Protein AF-A0A7T0BVA8-F1 (afdb_monomer_lite)

Structure (mmCIF, N/CA/C/O backbone):
data_AF-A0A7T0BVA8-F1
#
_entry.id   AF-A0A7T0BVA8-F1
#
loop_
_atom_site.group_PDB
_atom_site.id
_atom_site.type_symbol
_atom_site.label_atom_id
_atom_site.label_alt_id
_atom_site.label_comp_id
_atom_site.label_asym_id
_atom_site.label_entity_id
_atom_site.label_seq_id
_atom_site.pdbx_PDB_ins_code
_atom_site.Cartn_x
_atom_site.Cartn_y
_atom_site.Cartn_z
_atom_site.occupancy
_atom_site.B_iso_or_equiv
_atom_site.auth_seq_id
_atom_site.auth_comp_id
_atom_site.auth_asym_id
_atom_site.auth_atom_id
_atom_site.pdbx_PDB_model_num
ATOM 1 N N . MET A 1 1 ? -10.006 0.596 2.857 1.00 95.38 1 MET A N 1
ATOM 2 C CA . MET A 1 1 ? -9.453 -0.585 3.548 1.00 95.38 1 MET A CA 1
ATOM 3 C C . MET A 1 1 ? -8.369 -1.209 2.684 1.00 95.38 1 MET A C 1
ATOM 5 O O . MET A 1 1 ? -8.601 -1.527 1.520 1.00 95.38 1 MET A O 1
ATOM 9 N N . ILE A 1 2 ? -7.192 -1.436 3.263 1.00 98.25 2 ILE A N 1
ATOM 10 C CA . ILE A 1 2 ? -6.073 -2.102 2.601 1.00 98.25 2 ILE A CA 1
ATOM 11 C C . ILE A 1 2 ? -6.345 -3.600 2.458 1.00 98.25 2 ILE A C 1
ATOM 13 O O . ILE A 1 2 ? -6.614 -4.301 3.437 1.00 98.25 2 ILE A O 1
ATOM 17 N N . THR A 1 3 ? -6.249 -4.098 1.224 1.00 98.00 3 THR A N 1
ATOM 18 C CA . THR A 1 3 ? -6.606 -5.484 0.870 1.00 98.00 3 THR A CA 1
ATOM 19 C C . THR A 1 3 ? -5.468 -6.277 0.224 1.00 98.00 3 THR A C 1
ATOM 21 O O . THR A 1 3 ? -5.439 -7.504 0.342 1.00 98.00 3 THR A O 1
ATOM 24 N N . HIS A 1 4 ? -4.532 -5.599 -0.447 1.00 98.62 4 HIS A N 1
ATOM 25 C CA . HIS A 1 4 ? -3.435 -6.216 -1.199 1.00 98.62 4 HIS A CA 1
ATOM 26 C C . HIS A 1 4 ? -2.133 -5.442 -0.987 1.00 98.62 4 HIS A C 1
ATOM 28 O O . HIS A 1 4 ? -2.153 -4.216 -0.860 1.00 98.62 4 HIS A O 1
ATOM 34 N N . VAL A 1 5 ? -0.996 -6.133 -1.059 1.00 98.56 5 VAL A N 1
ATOM 35 C CA . VAL A 1 5 ? 0.290 -5.487 -1.368 1.00 98.56 5 VAL A CA 1
ATOM 36 C C . VAL A 1 5 ? 0.360 -5.190 -2.859 1.00 98.56 5 VAL A C 1
ATOM 38 O O . VAL A 1 5 ? -0.188 -5.938 -3.669 1.00 98.56 5 VAL A O 1
ATOM 41 N N . ALA A 1 6 ? 1.044 -4.112 -3.233 1.00 98.56 6 ALA A N 1
ATOM 42 C CA . ALA A 1 6 ? 1.226 -3.745 -4.629 1.00 98.56 6 ALA A CA 1
ATOM 43 C C . ALA A 1 6 ? 2.608 -3.144 -4.902 1.00 98.56 6 ALA A C 1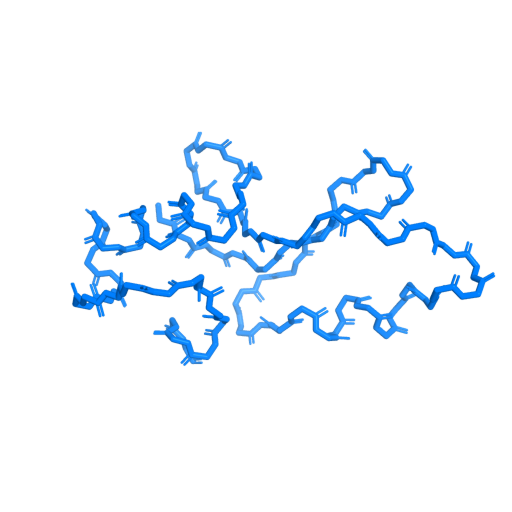
ATOM 45 O O . ALA A 1 6 ? 3.217 -2.501 -4.044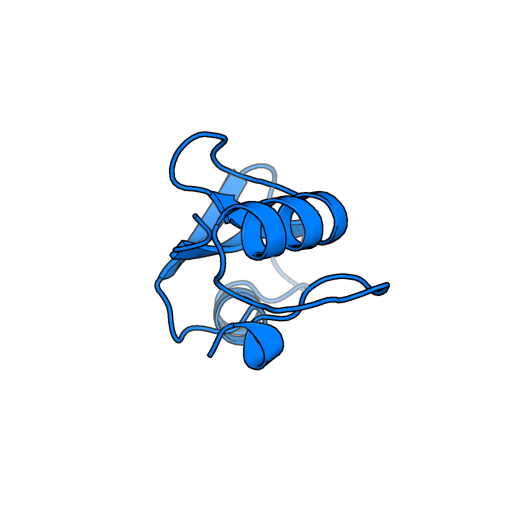 1.00 98.56 6 ALA A O 1
ATOM 46 N N . VAL A 1 7 ? 3.100 -3.341 -6.120 1.00 98.38 7 VAL A N 1
ATOM 47 C CA . VAL A 1 7 ? 4.342 -2.763 -6.635 1.00 98.38 7 VAL A CA 1
ATOM 48 C C . VAL A 1 7 ? 4.094 -2.301 -8.064 1.00 98.38 7 VAL A C 1
ATOM 50 O O . VAL A 1 7 ? 3.441 -3.004 -8.831 1.00 98.38 7 VAL A O 1
ATOM 53 N N . ILE A 1 8 ? 4.627 -1.138 -8.431 1.00 98.19 8 ILE A N 1
ATOM 54 C CA . ILE A 1 8 ? 4.678 -0.734 -9.836 1.00 98.19 8 ILE A CA 1
ATOM 55 C C . ILE A 1 8 ? 5.801 -1.510 -10.529 1.00 98.19 8 ILE A C 1
ATOM 57 O O . ILE A 1 8 ? 6.960 -1.362 -10.146 1.00 98.19 8 ILE A O 1
ATOM 61 N N . ILE A 1 9 ? 5.480 -2.317 -11.535 1.00 98.12 9 ILE A N 1
ATOM 62 C CA . ILE A 1 9 ? 6.437 -3.070 -12.354 1.00 98.12 9 ILE A CA 1
ATOM 63 C C . ILE A 1 9 ? 6.239 -2.647 -13.806 1.00 98.12 9 ILE A C 1
ATOM 65 O O . ILE A 1 9 ? 5.128 -2.721 -14.313 1.00 98.12 9 ILE A O 1
ATOM 69 N N . ASP A 1 10 ? 7.294 -2.153 -14.455 1.00 97.19 10 ASP A N 1
ATOM 70 C CA . ASP A 1 10 ? 7.259 -1.718 -15.863 1.00 97.19 10 ASP A CA 1
ATOM 71 C C . ASP A 1 10 ? 6.142 -0.701 -16.188 1.00 97.19 10 ASP A C 1
ATOM 73 O O . ASP A 1 10 ? 5.645 -0.618 -17.306 1.00 97.19 10 ASP A O 1
ATOM 77 N N . GLY A 1 11 ? 5.768 0.117 -15.197 1.00 96.81 11 GLY A N 1
ATOM 78 C CA . GLY A 1 11 ? 4.707 1.123 -15.316 1.00 96.81 11 GLY A CA 1
ATOM 79 C C . GLY A 1 11 ? 3.302 0.614 -14.978 1.00 96.81 11 GLY A C 1
ATOM 80 O O . GLY A 1 11 ? 2.379 1.423 -14.907 1.00 96.81 11 GLY A O 1
ATOM 81 N N . GLU A 1 12 ? 3.139 -0.678 -14.696 1.00 97.62 12 GLU A N 1
ATOM 82 C CA . GLU A 1 12 ? 1.860 -1.295 -14.342 1.00 97.62 12 GLU A CA 1
ATOM 83 C C . GLU A 1 12 ? 1.766 -1.618 -12.848 1.00 97.62 12 GLU A C 1
ATOM 85 O O . GLU A 1 12 ? 2.760 -1.909 -12.183 1.00 97.62 12 GLU A O 1
ATOM 90 N N . VAL A 1 13 ? 0.549 -1.584 -12.299 1.00 98.25 13 VAL A N 1
ATOM 91 C CA . VAL A 1 13 ? 0.291 -1.987 -10.912 1.00 98.25 13 VAL A CA 1
ATOM 92 C C . VAL A 1 13 ? 0.188 -3.508 -10.847 1.00 98.25 13 VAL A C 1
ATOM 94 O O . VAL A 1 13 ? -0.787 -4.090 -11.314 1.00 98.25 13 VAL A O 1
ATOM 97 N N . VAL A 1 14 ? 1.151 -4.149 -10.190 1.00 98.38 14 VAL A N 1
ATOM 98 C CA . VAL A 1 14 ? 1.098 -5.577 -9.864 1.00 98.38 14 VAL A CA 1
ATOM 99 C C . VAL A 1 14 ? 0.753 -5.729 -8.389 1.00 98.38 14 VAL A C 1
ATOM 101 O O . VAL A 1 14 ? 1.407 -5.127 -7.537 1.00 98.38 14 VAL A O 1
ATOM 104 N N . SER A 1 15 ? -0.258 -6.535 -8.065 1.00 98.31 15 SER A N 1
ATOM 105 C CA . SER A 1 15 ? -0.732 -6.715 -6.690 1.00 98.31 15 SER A CA 1
ATOM 106 C C . SER A 1 15 ? -0.969 -8.179 -6.318 1.00 98.31 15 SER A C 1
ATOM 108 O O . SER A 1 15 ? -1.159 -9.042 -7.175 1.00 98.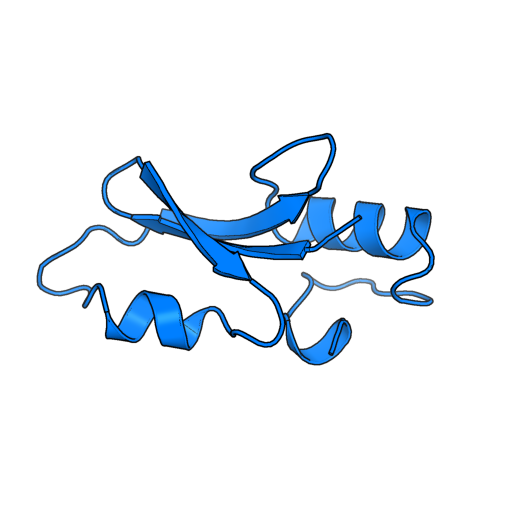31 15 SER A O 1
ATOM 110 N N . MET A 1 16 ? -0.931 -8.467 -5.016 1.00 98.38 16 MET A N 1
ATOM 111 C CA . MET A 1 16 ? -1.266 -9.774 -4.445 1.00 98.38 16 MET A CA 1
ATOM 112 C C . MET A 1 16 ? -2.092 -9.592 -3.162 1.00 98.38 16 MET A C 1
ATOM 114 O O . MET A 1 16 ? -1.762 -8.717 -2.355 1.00 98.38 16 MET A O 1
ATOM 118 N N . PRO A 1 17 ? -3.170 -10.377 -2.967 1.00 97.94 17 PRO A N 1
ATOM 119 C CA . PRO A 1 17 ? -4.055 -10.223 -1.816 1.00 97.94 17 PRO A CA 1
ATOM 120 C C . PRO A 1 17 ? -3.347 -10.591 -0.518 1.00 97.94 17 PRO A C 1
ATOM 122 O O . PRO A 1 17 ? -2.402 -11.383 -0.516 1.00 97.94 17 PRO A O 1
ATOM 125 N N . LYS A 1 18 ? -3.843 -10.061 0.605 1.00 95.50 18 LYS A N 1
ATOM 126 C CA . LYS A 1 18 ? -3.443 -10.544 1.932 1.00 95.50 18 LYS A CA 1
ATOM 127 C C . LYS A 1 18 ? -3.538 -12.086 2.002 1.00 95.50 18 LYS A C 1
ATOM 129 O O . LYS A 1 18 ? -4.497 -12.649 1.466 1.00 95.50 18 LYS A O 1
ATOM 134 N N . PRO A 1 19 ? -2.587 -12.778 2.655 1.00 97.06 19 PRO A N 1
ATOM 135 C CA . PRO A 1 19 ? -1.494 -12.238 3.468 1.00 97.06 19 PRO A CA 1
ATOM 136 C C . PRO A 1 19 ? -0.155 -12.061 2.713 1.00 97.06 19 PRO A C 1
ATOM 138 O O . PRO A 1 19 ? 0.906 -12.118 3.335 1.00 97.06 19 PRO A O 1
ATOM 141 N N . ALA A 1 20 ? -0.168 -11.860 1.390 1.00 97.81 20 ALA A N 1
ATOM 142 C CA . ALA A 1 20 ? 1.066 -11.742 0.611 1.00 97.81 20 ALA A CA 1
ATOM 143 C C . ALA A 1 20 ? 1.931 -10.536 1.018 1.00 97.81 20 ALA A C 1
ATOM 145 O O . ALA A 1 20 ? 1.424 -9.492 1.428 1.00 97.81 20 ALA A O 1
ATOM 146 N N . ARG A 1 21 ? 3.247 -10.650 0.839 1.00 97.38 21 ARG A N 1
ATOM 147 C CA . ARG A 1 21 ? 4.226 -9.577 1.093 1.00 97.38 21 ARG A CA 1
ATOM 148 C C . ARG A 1 21 ? 4.810 -9.026 -0.203 1.00 97.38 21 ARG A C 1
ATOM 150 O O . ARG A 1 21 ? 4.851 -9.716 -1.220 1.00 97.38 21 ARG A O 1
ATOM 157 N N . HIS A 1 22 ? 5.343 -7.797 -0.179 1.00 97.25 22 HIS A N 1
ATOM 158 C CA . HIS A 1 22 ? 5.955 -7.194 -1.379 1.00 97.25 22 HIS A CA 1
ATOM 159 C C . HIS A 1 22 ? 7.030 -8.089 -2.002 1.00 97.25 22 HIS A C 1
ATOM 161 O O . HIS A 1 22 ? 7.093 -8.185 -3.223 1.00 97.25 22 HIS A O 1
ATOM 167 N N . HIS A 1 23 ? 7.846 -8.773 -1.189 1.00 95.81 23 HIS A N 1
ATOM 168 C CA . HIS A 1 23 ? 8.925 -9.625 -1.697 1.00 95.81 23 HIS A CA 1
ATOM 169 C C . HIS A 1 23 ? 8.418 -10.781 -2.574 1.00 95.81 23 HIS A C 1
ATOM 171 O O . HIS A 1 23 ? 9.124 -11.191 -3.489 1.00 95.81 23 HIS A O 1
ATOM 177 N N . GLU A 1 24 ? 7.193 -11.268 -2.353 1.00 97.38 24 GLU A N 1
ATOM 178 C CA . GLU A 1 24 ? 6.594 -12.315 -3.186 1.00 97.38 24 GLU A CA 1
ATOM 179 C C . GLU A 1 24 ? 6.334 -11.815 -4.608 1.00 97.38 24 GLU A C 1
ATOM 181 O O . GLU A 1 24 ? 6.573 -12.542 -5.572 1.00 97.38 24 GLU A O 1
ATOM 186 N N . ILE A 1 25 ? 5.912 -10.553 -4.751 1.00 97.06 25 ILE A N 1
ATOM 187 C CA . ILE A 1 25 ? 5.807 -9.895 -6.058 1.00 97.06 25 ILE A CA 1
ATOM 188 C C . ILE A 1 25 ? 7.211 -9.738 -6.649 1.00 97.06 25 ILE A C 1
ATOM 190 O O . ILE A 1 25 ? 7.458 -10.154 -7.776 1.00 97.06 25 ILE A O 1
ATOM 194 N N . LEU A 1 26 ? 8.168 -9.206 -5.883 1.00 95.94 26 LEU A N 1
ATOM 195 C CA . LEU A 1 26 ? 9.521 -8.945 -6.393 1.00 95.94 26 LEU A CA 1
ATOM 196 C C . LEU A 1 26 ? 10.259 -10.216 -6.845 1.00 95.94 26 LEU A C 1
ATOM 198 O O . LEU A 1 26 ? 11.059 -10.147 -7.774 1.00 95.94 26 LEU A O 1
ATOM 202 N N . HIS A 1 27 ? 9.993 -11.371 -6.229 1.00 96.00 27 HIS A N 1
ATOM 203 C CA . HIS A 1 27 ? 10.550 -12.659 -6.658 1.00 96.00 27 HIS A CA 1
ATOM 204 C C . HIS A 1 27 ? 10.014 -13.112 -8.021 1.00 96.00 27 HIS A C 1
ATOM 206 O O . HIS A 1 27 ? 10.742 -13.757 -8.773 1.00 96.00 27 HIS A O 1
ATOM 212 N N . LYS A 1 28 ? 8.767 -12.761 -8.360 1.00 96.31 28 LYS A N 1
ATOM 213 C CA . LYS A 1 28 ? 8.173 -13.049 -9.676 1.00 96.31 28 LYS A CA 1
ATOM 214 C C . LYS A 1 28 ? 8.684 -12.106 -10.768 1.00 96.31 28 LYS A C 1
ATOM 216 O O . LYS A 1 28 ? 8.689 -12.487 -11.932 1.00 96.31 28 LYS A O 1
ATOM 221 N N . PHE A 1 29 ? 9.141 -10.911 -10.387 1.00 95.81 29 PHE A N 1
ATOM 222 C CA . PHE A 1 29 ? 9.597 -9.858 -11.298 1.00 95.81 29 PHE A CA 1
ATOM 223 C C . PHE A 1 29 ? 11.018 -9.397 -10.937 1.00 95.81 29 PHE A C 1
ATOM 225 O O . PHE A 1 29 ? 11.198 -8.324 -10.349 1.00 95.81 29 PHE A O 1
ATOM 232 N N . PRO A 1 30 ? 12.054 -10.200 -11.243 1.00 92.75 30 PRO A N 1
ATOM 233 C CA . PRO A 1 30 ? 13.428 -9.892 -10.864 1.00 92.75 30 PRO A CA 1
ATOM 234 C C . PRO A 1 30 ?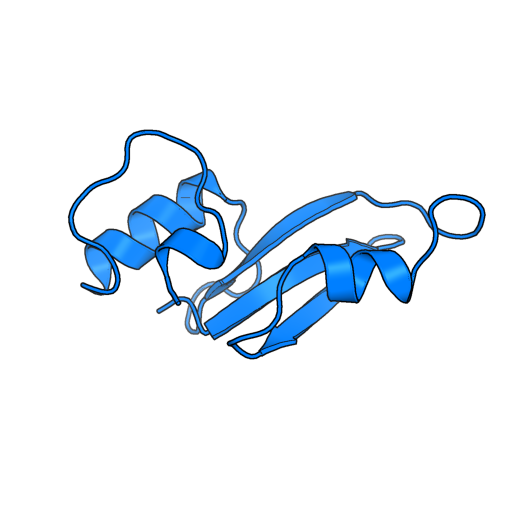 13.936 -8.607 -11.535 1.00 92.75 30 PRO A C 1
ATOM 236 O O . PRO A 1 30 ? 13.745 -8.399 -12.732 1.00 92.75 30 PRO A O 1
ATOM 239 N N . ARG A 1 31 ? 14.671 -7.780 -10.776 1.00 90.31 31 ARG A N 1
ATOM 240 C CA . ARG A 1 31 ? 15.204 -6.474 -11.230 1.00 90.31 31 ARG A CA 1
ATOM 241 C C . ARG A 1 31 ? 16.054 -6.523 -12.498 1.00 90.31 31 ARG A C 1
ATOM 243 O O . ARG A 1 31 ? 16.142 -5.523 -13.193 1.00 90.31 31 ARG A O 1
ATOM 250 N N . ALA A 1 32 ? 16.704 -7.652 -12.778 1.00 92.81 32 ALA A N 1
ATOM 251 C CA . ALA A 1 32 ? 17.514 -7.805 -13.986 1.00 92.81 32 ALA A CA 1
ATOM 252 C C . ALA A 1 32 ? 16.677 -7.712 -15.274 1.00 92.81 32 ALA A C 1
ATOM 254 O O . ALA A 1 32 ? 17.209 -7.329 -16.311 1.00 92.81 32 ALA A O 1
ATOM 255 N N . ASN A 1 33 ? 15.382 -8.036 -15.189 1.00 93.81 33 ASN A N 1
ATOM 256 C CA . ASN A 1 33 ? 14.479 -8.121 -16.336 1.00 93.81 33 ASN A CA 1
ATOM 257 C C . ASN A 1 33 ? 13.350 -7.082 -16.292 1.00 93.81 33 ASN A C 1
ATOM 259 O O . ASN A 1 33 ? 12.671 -6.899 -17.296 1.00 93.81 33 ASN A O 1
ATOM 263 N N . HIS A 1 34 ? 13.139 -6.431 -15.143 1.00 96.06 34 HIS A N 1
ATOM 264 C CA . HIS A 1 34 ? 11.985 -5.571 -14.896 1.00 96.06 34 HIS A CA 1
ATOM 265 C C . HIS A 1 34 ? 12.369 -4.304 -14.139 1.00 96.06 34 HIS A C 1
ATOM 267 O O . HIS A 1 34 ? 13.143 -4.339 -13.175 1.00 96.06 34 HIS A O 1
ATOM 273 N N . ASN A 1 35 ? 11.756 -3.187 -14.519 1.00 95.31 35 ASN A N 1
ATOM 274 C CA . ASN A 1 35 ? 11.856 -1.939 -13.788 1.00 95.31 35 ASN A CA 1
ATOM 275 C C . ASN A 1 35 ? 10.915 -1.967 -12.576 1.00 95.31 35 ASN A C 1
ATOM 277 O O . ASN A 1 35 ? 9.693 -1.896 -12.710 1.00 95.31 35 ASN A O 1
ATOM 281 N N . GLN A 1 36 ? 11.495 -2.053 -11.379 1.00 94.88 36 GLN A N 1
ATOM 282 C CA . GLN A 1 36 ? 10.745 -2.021 -10.125 1.00 94.88 36 GLN A CA 1
ATOM 283 C C . GLN A 1 36 ? 10.576 -0.579 -9.639 1.00 94.88 36 GLN A C 1
ATOM 285 O O . GLN A 1 36 ? 11.522 0.049 -9.163 1.00 94.88 36 GLN A O 1
ATOM 290 N N . GLY A 1 37 ? 9.353 -0.074 -9.738 1.00 95.00 37 GLY A N 1
ATOM 291 C CA . GLY A 1 37 ? 8.942 1.239 -9.268 1.00 95.00 37 GLY A CA 1
ATOM 292 C C . GLY A 1 37 ? 8.486 1.260 -7.800 1.00 95.00 37 GLY A C 1
ATOM 293 O O . GLY A 1 37 ? 8.881 0.414 -6.988 1.00 95.00 37 GLY A O 1
ATOM 294 N N . PRO A 1 38 ? 7.663 2.258 -7.426 1.00 97.00 38 PRO A N 1
ATOM 295 C CA . PRO A 1 38 ? 7.177 2.422 -6.061 1.00 97.00 38 PRO A CA 1
ATOM 296 C C . PRO A 1 38 ? 6.430 1.196 -5.526 1.00 97.00 38 PRO A C 1
ATOM 298 O O . PRO A 1 38 ? 5.642 0.563 -6.226 1.00 97.00 38 PRO A O 1
ATOM 301 N N . GLN A 1 39 ? 6.639 0.907 -4.242 1.00 98.00 39 GLN A N 1
ATOM 302 C CA . GLN A 1 39 ? 5.879 -0.100 -3.504 1.00 98.00 39 GLN A CA 1
ATOM 303 C C . GLN A 1 39 ? 4.765 0.568 -2.698 1.00 98.00 39 GLN A C 1
ATOM 305 O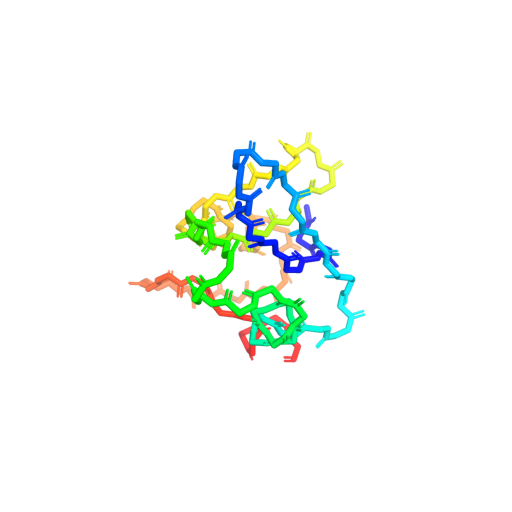 O . GLN A 1 39 ? 4.943 1.656 -2.143 1.00 98.00 39 GLN A O 1
ATOM 310 N N . GLY A 1 40 ? 3.635 -0.113 -2.592 1.00 98.31 40 GLY A N 1
ATOM 311 C CA . GLY A 1 40 ? 2.422 0.403 -1.983 1.00 98.31 40 GLY A CA 1
ATOM 312 C C . GLY A 1 40 ? 1.414 -0.704 -1.710 1.00 98.31 40 GLY A C 1
ATOM 313 O O . GLY A 1 40 ? 1.781 -1.858 -1.494 1.00 98.31 40 GLY A O 1
ATOM 314 N N . PHE A 1 41 ? 0.144 -0.345 -1.702 1.00 98.69 41 PHE A N 1
ATOM 315 C CA . PHE A 1 41 ? -0.960 -1.244 -1.400 1.00 98.69 41 PHE A CA 1
ATOM 316 C C . PHE A 1 41 ? -2.139 -0.952 -2.324 1.00 98.69 41 PHE A C 1
ATOM 318 O O . PHE A 1 41 ? -2.168 0.096 -2.969 1.00 98.69 41 PHE A O 1
ATOM 325 N N . ILE A 1 42 ? -3.101 -1.872 -2.373 1.00 98.62 42 ILE A N 1
ATOM 326 C CA . ILE A 1 42 ? -4.423 -1.590 -2.934 1.00 98.62 42 ILE A CA 1
ATOM 327 C C . ILE A 1 42 ? -5.383 -1.274 -1.794 1.00 98.62 42 ILE A C 1
ATOM 329 O O . ILE A 1 42 ? -5.590 -2.100 -0.897 1.00 98.62 42 ILE A O 1
ATOM 333 N N . ASP A 1 43 ? -5.967 -0.087 -1.868 1.00 98.25 43 ASP A N 1
ATOM 334 C CA . ASP A 1 43 ? -7.151 0.307 -1.124 1.00 98.25 43 ASP A CA 1
ATOM 335 C C . ASP A 1 43 ? -8.412 -0.010 -1.944 1.00 98.25 43 ASP A C 1
ATOM 337 O O . ASP A 1 43 ? -8.431 0.158 -3.164 1.00 98.25 43 ASP A O 1
ATOM 341 N N . ASP A 1 44 ? -9.466 -0.478 -1.279 1.00 96.69 44 ASP A N 1
ATOM 342 C CA . ASP A 1 44 ? -10.741 -0.842 -1.911 1.00 96.69 44 ASP A CA 1
ATOM 343 C C . ASP A 1 44 ? -11.513 0.339 -2.530 1.00 96.69 44 ASP A C 1
ATOM 345 O O . ASP A 1 44 ? -12.426 0.108 -3.325 1.00 96.69 44 ASP A O 1
ATOM 349 N N . LYS A 1 45 ? -11.147 1.588 -2.210 1.00 96.75 45 LYS A N 1
ATOM 350 C CA . LYS A 1 45 ? -11.768 2.807 -2.748 1.00 96.75 45 LYS A CA 1
ATOM 351 C C . LYS A 1 45 ? -10.820 3.609 -3.638 1.00 96.75 45 LYS A C 1
ATOM 353 O O . LYS A 1 45 ? -11.252 4.111 -4.671 1.00 96.75 45 LYS A O 1
ATOM 358 N N . GLU A 1 46 ? -9.552 3.747 -3.249 1.00 96.38 46 GLU A N 1
ATOM 359 C CA . GLU A 1 46 ? -8.569 4.598 -3.945 1.00 96.38 46 GLU A CA 1
ATOM 360 C C . GLU A 1 46 ? -7.700 3.840 -4.967 1.00 96.38 46 GLU A C 1
ATOM 362 O O . GLU A 1 46 ? -7.035 4.465 -5.794 1.00 96.38 46 GLU A O 1
ATOM 367 N N . GLY A 1 47 ? -7.696 2.503 -4.956 1.00 97.50 47 GLY A N 1
ATOM 368 C CA . GLY A 1 47 ? -6.807 1.710 -5.806 1.00 97.50 47 GLY A CA 1
ATOM 369 C C . GLY A 1 47 ? -5.366 1.719 -5.290 1.00 97.50 47 GLY A C 1
ATOM 370 O O . GLY A 1 47 ? -5.129 1.523 -4.098 1.00 97.50 47 GLY A O 1
ATOM 371 N N . PHE A 1 48 ? -4.378 1.887 -6.179 1.00 98.38 48 PHE A N 1
ATOM 372 C CA . PHE A 1 48 ? -2.971 1.889 -5.767 1.00 98.38 48 PHE A CA 1
ATOM 373 C C . PHE A 1 48 ? -2.627 3.128 -4.938 1.00 98.38 48 PHE A C 1
ATOM 375 O O . PHE A 1 48 ? -2.706 4.259 -5.417 1.00 98.38 48 PHE A O 1
ATOM 382 N N . VAL A 1 49 ? -2.134 2.898 -3.724 1.00 98.44 49 VAL A N 1
ATOM 383 C CA . VAL A 1 49 ? -1.675 3.944 -2.810 1.00 98.44 49 VAL A CA 1
ATOM 384 C C . VAL A 1 49 ? -0.266 3.650 -2.307 1.00 98.44 49 VAL A C 1
ATOM 386 O O . VAL A 1 49 ? 0.095 2.518 -1.983 1.00 98.44 49 VAL A O 1
ATOM 389 N N . GLY A 1 50 ? 0.562 4.691 -2.210 1.00 98.12 50 GLY A N 1
ATOM 390 C CA . GLY A 1 50 ? 1.895 4.578 -1.617 1.00 98.12 50 GLY A CA 1
ATOM 391 C C . GLY A 1 50 ? 1.833 4.300 -0.110 1.00 98.12 50 GLY A C 1
ATOM 392 O O . GLY A 1 50 ? 0.862 4.642 0.561 1.00 98.12 50 GLY A O 1
ATOM 393 N N . ARG A 1 51 ? 2.908 3.744 0.461 1.00 98.06 51 ARG A N 1
ATOM 394 C CA . ARG A 1 51 ? 2.946 3.271 1.864 1.00 98.06 51 ARG A CA 1
ATOM 395 C C . ARG A 1 51 ? 2.541 4.295 2.929 1.00 98.06 51 ARG A C 1
ATOM 397 O O . ARG A 1 51 ? 1.984 3.909 3.948 1.00 98.06 51 ARG A O 1
ATOM 404 N N . ARG A 1 52 ? 2.837 5.586 2.730 1.00 97.50 52 ARG A N 1
ATOM 405 C CA . ARG A 1 52 ? 2.434 6.642 3.679 1.00 97.50 52 ARG A CA 1
ATOM 406 C C . ARG A 1 52 ? 0.929 6.898 3.645 1.00 97.50 52 ARG A C 1
ATOM 408 O O . ARG A 1 52 ? 0.318 6.975 4.699 1.00 97.50 52 ARG A O 1
ATOM 415 N N . ARG A 1 53 ? 0.331 6.978 2.451 1.00 97.75 53 ARG A N 1
ATOM 416 C CA . ARG A 1 53 ? -1.127 7.112 2.319 1.00 97.75 53 ARG A CA 1
ATOM 417 C C . ARG A 1 53 ? -1.830 5.849 2.812 1.00 97.75 53 ARG A C 1
ATOM 419 O O . ARG A 1 53 ? -2.817 5.958 3.523 1.00 97.75 53 ARG A O 1
ATOM 426 N N . ALA A 1 54 ? -1.266 4.677 2.516 1.00 98.19 54 ALA A N 1
ATOM 427 C CA . ALA A 1 54 ? -1.770 3.406 3.021 1.00 98.19 54 ALA A CA 1
ATOM 428 C C . ALA A 1 54 ? -1.786 3.348 4.556 1.00 98.19 54 ALA A C 1
ATOM 430 O O . ALA A 1 54 ? -2.758 2.859 5.113 1.00 98.19 54 ALA A O 1
ATOM 431 N N . ALA A 1 55 ? -0.761 3.878 5.240 1.00 98.12 55 ALA A N 1
ATOM 432 C CA . ALA A 1 55 ? -0.749 3.977 6.702 1.00 98.12 55 ALA A CA 1
ATOM 433 C C . ALA A 1 55 ? -1.941 4.790 7.226 1.00 98.12 55 ALA A C 1
ATOM 435 O O . ALA A 1 55 ? -2.658 4.332 8.109 1.00 98.12 55 ALA A O 1
ATOM 436 N N . THR A 1 56 ? -2.184 5.969 6.643 1.00 97.31 56 THR A N 1
ATOM 437 C CA . THR A 1 56 ? -3.339 6.808 6.989 1.00 97.31 56 THR A CA 1
ATOM 438 C C . THR A 1 56 ? -4.657 6.071 6.763 1.00 97.31 56 THR A C 1
ATOM 440 O O . THR A 1 56 ? -5.474 6.011 7.672 1.00 97.31 56 THR A O 1
ATOM 443 N N . LEU A 1 57 ? -4.837 5.448 5.596 1.00 97.75 57 LEU A N 1
ATOM 444 C CA . LEU A 1 57 ? -6.056 4.703 5.260 1.00 97.75 57 LEU A CA 1
ATOM 445 C C . LEU A 1 57 ? -6.272 3.473 6.149 1.00 97.75 57 LEU A C 1
ATOM 447 O O . LEU A 1 57 ? -7.409 3.124 6.448 1.00 97.75 57 LEU A O 1
ATOM 451 N N . ALA A 1 58 ? -5.195 2.805 6.563 1.00 97.81 58 ALA A N 1
ATOM 452 C CA . ALA A 1 58 ? -5.265 1.664 7.466 1.00 97.81 58 ALA A CA 1
ATOM 453 C C . ALA A 1 58 ? -5.708 2.082 8.876 1.00 97.81 58 ALA A C 1
ATOM 455 O O . ALA A 1 58 ? -6.523 1.380 9.466 1.00 97.81 58 ALA A O 1
ATOM 456 N N . MET A 1 59 ? -5.227 3.226 9.383 1.00 97.75 59 MET A N 1
ATOM 457 C CA . MET A 1 59 ? -5.703 3.812 10.646 1.00 97.75 59 MET A CA 1
ATOM 458 C C . MET A 1 59 ? -7.166 4.266 10.533 1.00 97.75 59 MET A C 1
ATOM 460 O O . MET A 1 59 ? -7.977 3.940 11.385 1.00 97.75 59 MET A O 1
ATOM 464 N N . GLU A 1 60 ? -7.537 4.952 9.445 1.00 97.06 60 GLU A N 1
ATOM 465 C CA . GLU A 1 60 ? -8.926 5.380 9.185 1.00 97.06 60 GLU A CA 1
ATOM 466 C C . GLU A 1 60 ? -9.912 4.203 9.047 1.00 97.06 60 GLU A C 1
ATOM 468 O O . GLU A 1 60 ? -11.116 4.383 9.217 1.00 97.06 60 GLU A O 1
ATOM 473 N N . ALA A 1 61 ? -9.415 3.012 8.700 1.00 97.06 61 ALA A N 1
ATOM 474 C CA . ALA A 1 61 ? -10.192 1.783 8.560 1.00 97.06 61 ALA A CA 1
ATOM 475 C C . ALA A 1 61 ? -10.051 0.827 9.761 1.00 97.06 61 ALA A C 1
ATOM 477 O O . ALA A 1 61 ? -10.426 -0.339 9.629 1.00 97.06 61 ALA A O 1
ATOM 478 N N . ASP A 1 62 ? -9.478 1.286 10.880 1.00 97.50 62 ASP A N 1
ATOM 479 C CA . ASP A 1 62 ? -9.246 0.510 12.108 1.00 97.50 62 ASP A CA 1
ATOM 480 C C . ASP A 1 62 ? -8.475 -0.814 11.884 1.00 97.50 62 ASP A C 1
ATOM 482 O O . ASP A 1 62 ? -8.641 -1.788 12.618 1.00 97.50 62 ASP A O 1
ATOM 486 N N . GLN A 1 63 ? -7.627 -0.889 10.850 1.00 97.25 63 GLN A N 1
ATOM 487 C CA . GLN A 1 63 ? -6.782 -2.067 10.591 1.00 97.25 63 GLN A CA 1
ATOM 488 C C . GLN A 1 63 ? -5.517 -2.076 11.454 1.00 97.25 63 GLN A C 1
ATOM 490 O O . GLN A 1 63 ? -4.934 -3.136 11.667 1.00 97.25 63 GLN A O 1
ATOM 495 N N . ILE A 1 64 ? -5.092 -0.898 11.911 1.00 97.25 64 ILE A N 1
ATOM 496 C CA . ILE A 1 64 ? -3.965 -0.662 12.817 1.00 97.25 64 ILE A CA 1
ATOM 497 C C . ILE A 1 64 ? -4.316 0.506 13.743 1.00 97.25 64 ILE A C 1
ATOM 499 O O . ILE A 1 64 ? -5.132 1.347 13.374 1.00 97.25 64 ILE A O 1
ATOM 503 N N . GLU A 1 65 ? -3.672 0.592 14.907 1.00 95.62 65 GLU A N 1
ATOM 504 C CA . GLU A 1 65 ? -3.918 1.680 15.866 1.00 95.62 65 GLU A CA 1
ATOM 505 C C . GLU A 1 65 ? -3.203 2.980 15.470 1.00 95.62 65 GLU A C 1
ATOM 507 O O . GLU A 1 65 ? -3.840 3.976 15.143 1.00 95.62 65 GLU A O 1
ATOM 512 N N . GLU A 1 66 ? -1.868 2.983 15.480 1.00 94.69 66 GLU A N 1
ATOM 513 C CA . GLU A 1 66 ? -1.079 4.173 15.173 1.00 94.69 66 GLU A CA 1
ATOM 514 C C . GLU A 1 66 ? 0.268 3.797 14.555 1.00 94.69 66 GLU A C 1
ATOM 516 O O . GLU A 1 66 ? 0.940 2.853 14.981 1.00 94.69 66 GLU A O 1
ATOM 521 N N . ILE A 1 67 ? 0.698 4.560 13.548 1.00 95.44 67 ILE A N 1
ATOM 522 C CA . ILE A 1 67 ? 2.020 4.394 12.954 1.00 95.44 67 ILE A CA 1
ATOM 523 C C . ILE A 1 67 ? 2.556 5.718 12.401 1.00 95.44 67 ILE A C 1
ATOM 525 O O . ILE A 1 67 ? 1.892 6.419 11.643 1.00 95.44 67 ILE A O 1
ATOM 529 N N . ASN A 1 68 ? 3.810 6.040 12.730 1.00 93.31 68 ASN A N 1
ATOM 530 C CA . ASN A 1 68 ? 4.512 7.222 12.206 1.00 93.31 68 ASN A CA 1
ATOM 531 C C . ASN A 1 68 ? 5.687 6.848 11.281 1.00 93.31 68 ASN A C 1
ATOM 533 O O . ASN A 1 68 ? 6.710 7.525 11.187 1.00 93.31 68 ASN A O 1
ATOM 537 N N . ARG A 1 69 ? 5.564 5.706 10.605 1.00 95.25 69 ARG A N 1
ATOM 538 C CA . ARG A 1 69 ? 6.510 5.208 9.599 1.00 95.25 69 ARG A CA 1
ATOM 539 C C . ARG A 1 69 ? 5.736 4.673 8.392 1.00 95.25 69 ARG A C 1
ATOM 541 O O . ARG A 1 69 ? 4.533 4.447 8.501 1.00 95.25 69 ARG A O 1
ATOM 548 N N . PRO A 1 70 ? 6.384 4.474 7.229 1.00 96.50 70 PRO A N 1
ATOM 549 C CA . PRO A 1 70 ? 5.739 3.799 6.109 1.00 96.50 70 PRO A CA 1
ATOM 550 C C . PRO A 1 70 ? 5.168 2.443 6.537 1.00 96.50 70 PRO A C 1
ATOM 552 O O . PRO A 1 70 ? 5.832 1.709 7.271 1.00 96.50 70 PRO A O 1
ATOM 555 N N . LEU A 1 71 ? 3.971 2.127 6.045 1.00 97.44 71 LEU A N 1
ATOM 556 C CA . LEU A 1 71 ? 3.298 0.863 6.316 1.00 97.44 71 LEU A CA 1
ATOM 557 C C . LEU A 1 71 ? 4.023 -0.314 5.650 1.00 97.44 71 LEU A C 1
ATOM 559 O O . LEU A 1 71 ? 4.425 -0.219 4.482 1.00 97.44 71 LEU A O 1
ATOM 563 N N . TYR A 1 72 ? 4.149 -1.420 6.376 1.00 97.06 72 TYR A N 1
ATOM 564 C CA . TYR A 1 72 ? 4.567 -2.727 5.874 1.00 97.06 72 TYR A CA 1
ATOM 565 C C . TYR A 1 72 ? 3.403 -3.716 5.992 1.00 97.06 72 TYR A C 1
ATOM 567 O O . TYR A 1 72 ? 2.498 -3.525 6.799 1.00 97.06 72 TYR A O 1
ATOM 575 N N . SER A 1 73 ? 3.403 -4.765 5.167 1.00 96.62 73 SER A N 1
ATOM 576 C CA . SER A 1 73 ? 2.371 -5.815 5.214 1.00 96.62 73 SER A CA 1
ATOM 577 C C . SER A 1 73 ? 2.246 -6.447 6.601 1.00 96.62 73 SER A C 1
ATOM 579 O O . SER A 1 73 ? 1.1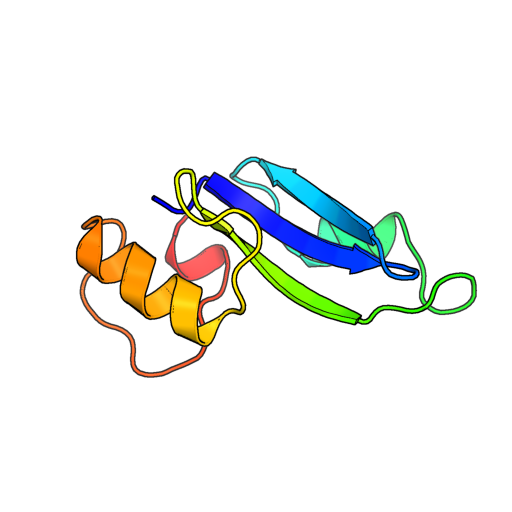42 -6.692 7.059 1.00 96.62 73 SER A O 1
ATOM 581 N N . GLU A 1 74 ? 3.380 -6.618 7.277 1.00 96.81 74 GLU A N 1
ATOM 582 C CA . GLU A 1 74 ? 3.519 -7.181 8.619 1.00 96.81 74 GLU A CA 1
ATOM 583 C C . GLU A 1 74 ? 2.867 -6.331 9.718 1.00 96.81 74 GLU A C 1
ATOM 585 O O . GLU A 1 74 ? 2.666 -6.817 10.825 1.00 96.81 74 GLU A O 1
ATOM 590 N N . ASP A 1 75 ? 2.563 -5.061 9.433 1.00 97.00 75 ASP A N 1
ATOM 591 C CA . ASP A 1 75 ? 1.802 -4.213 10.352 1.00 97.00 75 ASP A CA 1
ATOM 592 C C . ASP A 1 75 ? 0.292 -4.508 10.269 1.00 97.00 75 ASP A C 1
ATOM 594 O O . ASP A 1 75 ? -0.439 -4.208 11.205 1.00 97.00 75 ASP A O 1
ATOM 598 N N . LEU A 1 76 ? -0.181 -5.071 9.149 1.00 95.69 76 LEU A N 1
ATOM 599 C CA . LEU A 1 76 ? -1.594 -5.356 8.879 1.00 95.69 76 LEU A CA 1
ATOM 600 C C . LEU A 1 76 ? -1.972 -6.822 9.142 1.00 95.69 76 LEU A C 1
ATOM 602 O O . LEU A 1 76 ? -3.136 -7.098 9.444 1.00 95.69 76 LEU A O 1
ATOM 606 N N . TRP A 1 77 ? -1.036 -7.759 8.940 1.00 95.69 77 TRP A N 1
ATOM 607 C CA . TRP A 1 77 ? -1.231 -9.204 9.112 1.00 95.69 77 TRP A CA 1
ATOM 608 C C . TRP A 1 77 ? 0.073 -9.974 9.347 1.00 95.69 77 TRP A C 1
ATOM 610 O O . TRP A 1 77 ? 1.140 -9.564 8.833 1.00 95.69 77 TRP A O 1
#

Sequence (77 aa):
MITHVAVIIDGEVVSMPKPARHHEILHKFPRANHNQGPQGFIDDKEGFVGRRRAATLAMEADQIEEINRPLYSEDLW

Organism: NCBI:txid2705533

pLDDT: mean 96.88, std 1.57, range [90.31, 98.69]

InterPro domains:
  IPR058630 Phage T4, Y16D [PF26092] (20-77)

Foldseek 3Di:
DFFWKWWQKQNDIDIDGPPDFPVVVCVVPPPVRIDTHAIATQDPPPGGDHQVVVQVVCCVVVQAPDDPDGDGSVRRD

Secondary structure (DSSP, 8-state):
-EEEEEEEETTEEEEEETT--HHHHHHHS-TTTS-EEEEEEEETTTEEEEHHHHHHHHHHTTSSS--SS---HHHH-

Radius of gyration: 12.07 Å; chains: 1; bounding box: 29×20×32 Å